Protein AF-A0A086APT9-F1 (afdb_monomer)

Secondary structure (DSSP,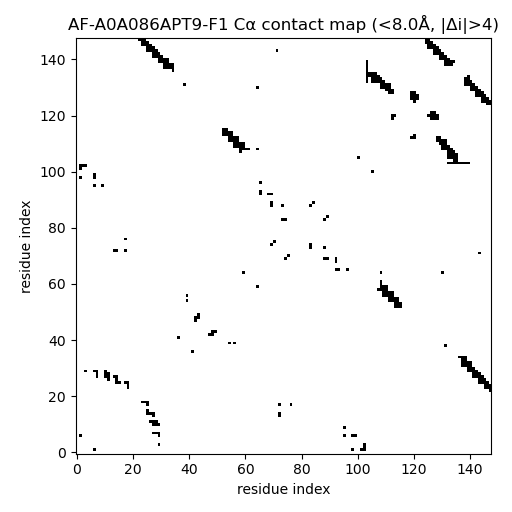 8-state):
---HHHHHHHHHHHHHHT-SS-SSEEEEEEEEE-TTS-HHHHHHHHTT--S--PEEEEEE-HHHHHHHHHIIIIIS-TT----TT-HHHHHHHHHHHHHHHHHHT-SEEEEEEESS-SS-EEETTEEEEEEEEE-SSSEEEEEEEEE-

Radius of gyration: 15.15 Å; Cα contacts (8 Å, |Δi|>4): 215; chains: 1; bounding box: 31×39×36 Å

Mean predicted aligned error: 6.82 Å

Sequence (148 aa):
MITLDFLKEILSSQALRNNPSANYFYEFDIVAFDHSIDAPDFMRNHFALKDNKELTVQPITESEFTKTIHKWFFGRERSKNINPDSAENLETVESFYLSLKSFTKEKQIFHFQNVNMGRHEYQLGIDYDYLYIEGKENNFLIYFNAQG

Solvent-accessible surface area (backbone atoms only — not comparable to full-atom values): 8434 Å² total; per-residue (Å²): 132,80,48,72,66,59,54,34,52,54,34,39,51,38,19,50,69,67,38,83,84,58,80,41,52,48,50,35,47,68,47,80,45,59,73,89,53,54,66,71,59,49,49,38,69,75,68,64,61,73,82,89,69,57,70,43,78,41,81,51,51,72,70,55,51,48,51,52,52,43,36,70,63,47,60,73,60,86,86,56,100,61,71,58,87,35,69,69,52,51,52,50,44,50,53,50,50,54,49,47,41,66,60,40,50,58,76,49,41,30,39,54,41,61,67,83,51,104,58,79,49,70,56,98,65,25,42,49,49,41,40,37,33,42,30,71,84,39,28,36,40,38,40,39,39,40,36,94

Nearest PDB structures (foldseek):
  3iic-assembly1_B  TM=2.198E-01  e=1.722E-01  Shewanella loihica PV-4
  2hp5-assembly1_B  TM=3.172E-01  e=5.863E-01  Pseudomonas aeruginosa
  6i5d-assembly1_B  TM=3.030E-01  e=3.592E-01  Klebsiella pneumoniae
  2q03-assembly1_B  TM=4.469E-01  e=7.227E+00  Shewanella denitrificans OS217
  7kzn-assembly1_O  TM=2.969E-01  e=7.684E+00  Chlamydomonas reinhardtii

Foldseek 3Di:
DQDQVNLQVLQVVLQVVVVVPDPKHKDKHKDWAAPVDDPVNCCCVVVVPPPDFDKDKAWDDPVVVLVVVLCQSQVPDPPDPDDSPDPVSSVSSVVSVVSVCVVQVFDTKIWIDGPPDPDADDDPQKGKTWMWTNGDGTIMIIMMMMHD

p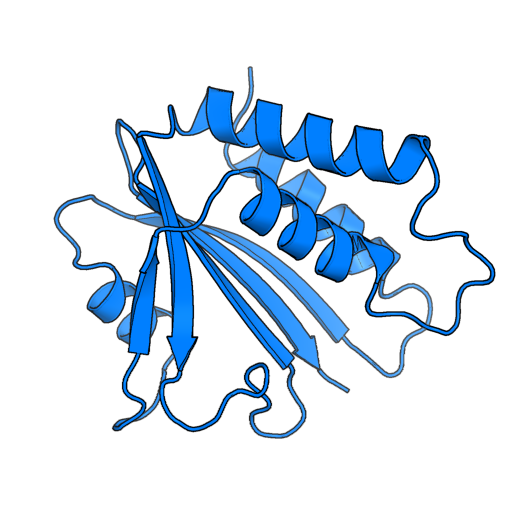LDDT: mean 82.37, std 15.1, range [40.97, 97.06]

Structure (mmCIF, N/CA/C/O backbone):
data_AF-A0A086APT9-F1
#
_entry.id   AF-A0A086APT9-F1
#
loop_
_atom_site.group_PDB
_atom_site.id
_atom_site.type_symbol
_atom_site.label_atom_id
_atom_site.label_alt_id
_atom_site.label_comp_id
_atom_site.label_asym_id
_atom_site.label_entity_id
_atom_site.label_seq_id
_atom_site.pdbx_PDB_ins_code
_atom_site.Cartn_x
_atom_site.Cartn_y
_atom_site.Cartn_z
_atom_site.occupancy
_atom_site.B_iso_or_equiv
_atom_site.auth_seq_id
_atom_site.auth_comp_id
_atom_site.auth_asym_id
_atom_site.auth_atom_id
_atom_site.pdbx_PDB_model_num
ATOM 1 N N . MET A 1 1 ? -14.095 14.895 -3.046 1.00 73.00 1 MET A N 1
ATOM 2 C CA . MET A 1 1 ? -14.212 13.997 -1.876 1.00 73.00 1 MET A CA 1
ATOM 3 C C . MET A 1 1 ? -13.387 12.767 -2.192 1.00 73.00 1 MET A C 1
ATOM 5 O O . MET A 1 1 ? -13.503 12.287 -3.309 1.00 73.00 1 MET A O 1
ATOM 9 N N . ILE A 1 2 ? -12.518 12.327 -1.285 1.00 88.19 2 ILE A N 1
ATOM 10 C CA . ILE A 1 2 ? -11.666 11.151 -1.511 1.00 88.19 2 ILE A CA 1
ATOM 11 C C . ILE A 1 2 ? -12.511 9.906 -1.246 1.00 88.19 2 ILE A C 1
ATOM 13 O O . ILE A 1 2 ? -13.195 9.849 -0.225 1.00 88.19 2 ILE A O 1
ATOM 17 N N . THR A 1 3 ? -12.498 8.955 -2.174 1.00 94.19 3 THR A N 1
ATOM 18 C CA . THR A 1 3 ? -13.227 7.682 -2.085 1.00 94.19 3 THR A CA 1
ATOM 19 C C . THR A 1 3 ? -12.247 6.514 -2.153 1.00 94.19 3 THR A C 1
ATOM 21 O O . THR A 1 3 ? -11.093 6.692 -2.545 1.00 94.19 3 THR A O 1
ATOM 24 N N . LEU A 1 4 ? -12.704 5.310 -1.797 1.00 94.50 4 LEU A N 1
ATOM 25 C CA . LEU A 1 4 ? -11.897 4.102 -1.974 1.00 94.50 4 LEU A CA 1
ATOM 26 C C . LEU A 1 4 ? -11.533 3.899 -3.452 1.00 94.50 4 LEU A C 1
ATOM 28 O O . LEU A 1 4 ? -10.371 3.652 -3.754 1.00 94.50 4 LEU A O 1
ATOM 32 N N . ASP A 1 5 ? -12.491 4.089 -4.364 1.00 95.81 5 ASP A N 1
ATOM 33 C CA . ASP A 1 5 ? -12.269 3.951 -5.810 1.00 95.81 5 ASP A CA 1
ATOM 34 C C . ASP A 1 5 ? -11.200 4.915 -6.330 1.00 95.81 5 ASP A C 1
ATOM 36 O O . ASP A 1 5 ? -10.336 4.510 -7.098 1.00 95.81 5 ASP A O 1
ATOM 40 N N . PHE A 1 6 ? -11.167 6.155 -5.834 1.00 95.38 6 PHE A N 1
ATOM 41 C CA . PHE A 1 6 ? -10.108 7.106 -6.174 1.00 95.38 6 PHE A CA 1
ATOM 42 C C . PHE A 1 6 ? -8.714 6.603 -5.755 1.00 95.38 6 PHE A C 1
ATOM 44 O O . PHE A 1 6 ? -7.744 6.742 -6.497 1.00 95.38 6 PHE A O 1
ATOM 51 N N . LEU A 1 7 ? -8.593 5.984 -4.575 1.00 97.06 7 LEU A N 1
ATOM 52 C CA . LEU A 1 7 ? -7.325 5.391 -4.134 1.00 97.06 7 LEU A CA 1
ATOM 53 C C . LEU A 1 7 ? -6.942 4.178 -4.997 1.00 97.06 7 LEU A C 1
ATOM 55 O O . LEU A 1 7 ? -5.771 4.031 -5.352 1.00 97.06 7 LEU A O 1
ATOM 59 N N . LYS A 1 8 ? -7.921 3.346 -5.378 1.00 96.88 8 LYS A N 1
ATOM 60 C CA . LYS A 1 8 ? -7.723 2.219 -6.304 1.00 96.88 8 LYS A CA 1
ATOM 61 C C . LYS A 1 8 ? -7.281 2.689 -7.691 1.00 96.88 8 LYS A C 1
ATOM 63 O O . LYS A 1 8 ? -6.407 2.074 -8.298 1.00 96.88 8 LYS A O 1
ATOM 68 N N . GLU A 1 9 ? -7.827 3.794 -8.192 1.00 95.69 9 GLU A N 1
ATOM 69 C CA . GLU A 1 9 ? -7.420 4.404 -9.464 1.00 95.69 9 GLU A CA 1
ATOM 70 C C . GLU A 1 9 ? -5.954 4.855 -9.437 1.00 95.69 9 GLU A C 1
ATOM 72 O O . GLU A 1 9 ? -5.224 4.615 -10.400 1.00 95.69 9 GLU A O 1
ATOM 77 N N . ILE A 1 10 ? -5.483 5.440 -8.329 1.00 95.19 10 ILE A N 1
ATOM 78 C CA . ILE A 1 10 ? -4.064 5.795 -8.175 1.00 95.19 10 ILE A CA 1
ATOM 79 C C . ILE A 1 10 ? -3.192 4.534 -8.214 1.00 95.19 10 ILE A C 1
ATOM 81 O O . ILE A 1 10 ? -2.237 4.479 -8.989 1.00 95.19 10 ILE A O 1
ATOM 85 N N . LEU A 1 11 ? -3.523 3.518 -7.410 1.00 95.94 11 LEU A N 1
ATOM 86 C CA . LEU A 1 11 ? -2.759 2.267 -7.335 1.00 95.94 11 LEU A CA 1
ATOM 87 C C . LEU A 1 11 ? -2.705 1.550 -8.691 1.00 95.94 11 LEU A C 1
ATOM 89 O O . LEU A 1 11 ? -1.620 1.234 -9.182 1.00 95.94 11 LEU A O 1
ATOM 93 N N . SER A 1 12 ? -3.858 1.370 -9.336 1.00 93.38 12 SER A N 1
ATOM 94 C CA . SER A 1 12 ? -3.959 0.735 -10.655 1.00 93.38 12 SER A CA 1
ATOM 95 C C . SER A 1 12 ? -3.225 1.522 -11.741 1.00 93.38 12 SER A C 1
ATOM 97 O O . SER A 1 12 ? -2.538 0.920 -12.564 1.00 93.38 12 SER A O 1
ATOM 99 N N . SER A 1 13 ? -3.270 2.858 -11.717 1.00 92.06 13 SER A N 1
ATOM 100 C CA . SER A 1 13 ? -2.507 3.692 -12.654 1.00 92.06 13 SER A CA 1
ATOM 101 C C . SER A 1 13 ? -0.998 3.487 -12.508 1.00 92.06 13 SER A C 1
ATOM 103 O O . SER A 1 13 ? -0.291 3.412 -13.514 1.00 92.06 13 SER A O 1
ATOM 105 N N . GLN A 1 14 ? -0.485 3.354 -11.278 1.00 91.38 14 GLN A N 1
ATOM 106 C CA . GLN A 1 14 ? 0.937 3.067 -11.054 1.00 91.38 14 GLN A CA 1
ATOM 107 C C . GLN A 1 14 ? 1.305 1.630 -11.445 1.00 91.38 14 GLN A C 1
ATOM 109 O O . GLN A 1 14 ? 2.353 1.420 -12.055 1.00 91.38 14 GLN A O 1
ATOM 114 N N . ALA A 1 15 ? 0.433 0.652 -11.179 1.00 90.12 15 ALA A N 1
ATOM 115 C CA . ALA A 1 15 ? 0.620 -0.724 -11.640 1.00 90.12 15 ALA A CA 1
ATOM 116 C C . ALA A 1 15 ? 0.701 -0.786 -13.177 1.00 90.12 15 ALA A C 1
ATOM 118 O O . ALA A 1 15 ? 1.653 -1.332 -13.732 1.00 90.12 15 ALA A O 1
ATOM 119 N N . LEU A 1 16 ? -0.234 -0.135 -13.879 1.00 87.75 16 LEU A N 1
ATOM 120 C CA . LEU A 1 16 ? -0.240 -0.023 -15.342 1.00 87.75 16 LEU A CA 1
ATOM 121 C C . LEU A 1 16 ? 0.995 0.702 -15.875 1.00 87.75 16 LEU A C 1
ATOM 123 O O . LEU A 1 16 ? 1.600 0.252 -16.848 1.00 87.75 16 LEU A O 1
ATOM 127 N N . ARG A 1 17 ? 1.413 1.793 -15.222 1.00 85.38 17 ARG A N 1
ATOM 128 C CA . ARG A 1 17 ? 2.649 2.504 -15.568 1.00 85.38 17 ARG A CA 1
ATOM 129 C C . ARG A 1 17 ? 3.866 1.588 -15.483 1.00 85.38 17 ARG A C 1
ATOM 131 O O . ARG A 1 17 ? 4.807 1.807 -16.243 1.00 85.38 17 ARG A O 1
ATOM 138 N N . ASN A 1 18 ? 3.861 0.594 -14.597 1.00 80.44 18 ASN A N 1
ATOM 139 C CA . ASN A 1 18 ? 4.911 -0.418 -14.451 1.00 80.44 18 ASN A CA 1
ATOM 140 C C . ASN A 1 18 ? 4.753 -1.622 -15.403 1.00 80.44 18 ASN A C 1
ATOM 142 O O . ASN A 1 18 ? 5.676 -2.421 -15.518 1.00 80.44 18 ASN A O 1
ATOM 146 N N . ASN A 1 19 ? 3.650 -1.695 -16.161 1.00 75.12 19 ASN A N 1
ATOM 147 C CA . ASN A 1 19 ? 3.340 -2.729 -17.156 1.00 75.12 19 ASN A CA 1
ATOM 148 C C . ASN A 1 19 ? 3.352 -2.252 -18.640 1.00 75.12 19 ASN A C 1
ATOM 150 O O . ASN A 1 19 ? 2.552 -2.760 -19.426 1.00 75.12 19 ASN A O 1
ATOM 154 N N . PRO A 1 20 ? 4.185 -1.297 -19.113 1.00 61.19 20 PRO A N 1
ATOM 155 C CA . PRO A 1 20 ? 3.972 -0.713 -20.442 1.00 61.19 20 PRO A CA 1
ATOM 156 C C . PRO A 1 20 ? 4.302 -1.673 -21.604 1.00 61.19 20 PRO A C 1
ATOM 158 O O . PRO A 1 20 ? 3.788 -1.476 -22.703 1.00 61.19 20 PRO A O 1
ATOM 161 N N . SER A 1 21 ? 5.119 -2.713 -21.367 1.00 60.88 21 SER A N 1
ATOM 162 C CA . SER A 1 21 ? 5.599 -3.651 -22.404 1.00 60.88 21 SER A CA 1
ATOM 163 C C . SER A 1 21 ? 6.050 -5.022 -21.849 1.00 60.88 21 SER A C 1
ATOM 165 O O . SER A 1 21 ? 6.972 -5.632 -22.391 1.00 60.88 21 SER A O 1
ATOM 167 N N . ALA A 1 22 ? 5.528 -5.455 -20.697 1.00 60.03 22 ALA A N 1
ATOM 168 C CA . ALA A 1 22 ? 6.332 -6.220 -19.742 1.00 60.03 22 ALA A CA 1
ATOM 169 C C . ALA A 1 22 ? 6.211 -7.762 -19.797 1.00 60.03 22 ALA A C 1
ATOM 171 O O . ALA A 1 22 ? 5.134 -8.331 -19.943 1.00 60.03 22 ALA A O 1
ATOM 172 N N . ASN A 1 23 ? 7.368 -8.404 -19.567 1.00 66.88 23 ASN A N 1
ATOM 173 C CA . ASN A 1 23 ? 7.545 -9.795 -19.115 1.00 66.88 23 ASN A CA 1
ATOM 174 C C . ASN A 1 23 ? 7.162 -9.987 -17.634 1.00 66.88 23 ASN A C 1
ATOM 176 O O . ASN A 1 23 ? 7.277 -11.088 -17.121 1.00 66.88 23 ASN A O 1
ATOM 180 N N . TYR A 1 24 ? 6.777 -8.907 -16.947 1.00 73.19 24 TYR A N 1
ATOM 181 C CA . TYR A 1 24 ? 6.323 -8.905 -15.563 1.00 73.19 24 TYR A CA 1
ATOM 182 C C . TYR A 1 24 ? 4.930 -8.270 -15.483 1.00 73.19 24 TYR A C 1
ATOM 184 O O . TYR A 1 24 ? 4.650 -7.321 -16.210 1.00 73.19 24 TYR A O 1
ATOM 192 N N . PHE A 1 25 ? 4.075 -8.771 -14.599 1.00 83.38 25 PHE A N 1
ATOM 193 C CA . PHE A 1 25 ? 2.742 -8.259 -14.312 1.00 83.38 25 PHE A CA 1
ATOM 194 C C . PHE A 1 25 ? 2.695 -7.704 -12.887 1.00 83.38 25 PHE A C 1
ATOM 196 O O . PHE A 1 25 ? 2.901 -8.442 -11.923 1.00 83.38 25 PHE A O 1
ATOM 203 N N . TYR A 1 26 ? 2.435 -6.403 -12.769 1.00 87.44 26 TYR A N 1
ATOM 204 C CA . TYR A 1 26 ? 2.215 -5.712 -11.499 1.00 87.44 26 TYR A CA 1
ATOM 205 C C . TYR A 1 26 ? 0.719 -5.538 -11.214 1.00 87.44 26 TYR A C 1
ATOM 207 O O . TYR A 1 26 ? -0.020 -5.083 -12.091 1.00 87.44 26 TYR A O 1
ATOM 215 N N . GLU A 1 27 ? 0.301 -5.804 -9.976 1.00 89.94 27 GLU A N 1
ATOM 216 C CA . GLU A 1 27 ? -1.057 -5.560 -9.476 1.00 89.94 27 GLU A CA 1
ATOM 217 C C . GLU A 1 27 ? -0.995 -4.914 -8.090 1.00 89.94 27 GLU A C 1
ATOM 219 O O . GLU A 1 27 ? -0.419 -5.477 -7.154 1.00 89.94 27 GLU A O 1
ATOM 224 N N . PHE A 1 28 ? -1.589 -3.725 -7.970 1.00 93.12 28 PHE A N 1
ATOM 225 C CA . PHE A 1 28 ? -1.667 -2.954 -6.730 1.00 93.12 28 PHE A CA 1
ATOM 226 C C . PHE A 1 28 ? -3.135 -2.643 -6.438 1.00 93.12 28 PHE A C 1
ATOM 228 O O . PHE A 1 28 ? -3.827 -2.124 -7.316 1.00 93.12 28 PHE A O 1
ATOM 235 N N . ASP A 1 29 ? -3.605 -2.904 -5.220 1.00 94.06 29 ASP A N 1
ATOM 236 C CA . ASP A 1 29 ? -4.985 -2.598 -4.828 1.00 94.06 29 ASP A CA 1
ATOM 237 C C . ASP A 1 29 ? -5.106 -2.361 -3.314 1.00 94.06 29 ASP A C 1
ATOM 239 O O . ASP A 1 29 ? -4.193 -2.630 -2.529 1.00 94.06 29 ASP A O 1
ATOM 243 N N . ILE A 1 30 ? -6.250 -1.809 -2.916 1.00 95.00 30 ILE A N 1
ATOM 244 C CA . ILE A 1 30 ? -6.651 -1.564 -1.537 1.00 95.00 30 ILE A CA 1
ATOM 245 C C . ILE A 1 30 ? -8.046 -2.137 -1.282 1.00 95.00 30 ILE A C 1
ATOM 247 O O . ILE A 1 30 ? -9.000 -1.891 -2.026 1.00 95.00 30 ILE A O 1
ATOM 251 N N . VAL A 1 31 ? -8.191 -2.874 -0.187 1.00 93.88 31 VAL A N 1
ATOM 252 C CA . VAL A 1 31 ? -9.461 -3.472 0.234 1.00 93.88 31 VAL A CA 1
ATOM 253 C C . VAL A 1 31 ? -9.828 -2.993 1.631 1.00 93.88 31 VAL A C 1
ATOM 255 O O . VAL A 1 31 ? -8.969 -2.877 2.504 1.00 93.88 31 VAL A O 1
ATOM 258 N N . ALA A 1 32 ? -11.108 -2.690 1.831 1.00 94.75 32 ALA A N 1
ATOM 259 C CA . ALA A 1 32 ? -11.657 -2.357 3.138 1.00 94.75 32 ALA A CA 1
ATOM 260 C C . ALA A 1 32 ? -12.233 -3.615 3.797 1.00 94.75 32 ALA A C 1
ATOM 262 O O . ALA A 1 32 ? -12.826 -4.456 3.118 1.00 94.75 32 ALA A O 1
ATOM 263 N N . PHE A 1 33 ? -12.085 -3.725 5.113 1.00 93.38 33 PHE A N 1
ATOM 264 C CA . PHE A 1 33 ? -12.659 -4.803 5.908 1.00 93.38 33 PHE A CA 1
ATOM 265 C C . PHE A 1 33 ? -13.092 -4.312 7.291 1.00 93.38 33 PHE A C 1
ATOM 267 O O . PHE A 1 33 ? -12.621 -3.287 7.788 1.00 93.38 33 PHE A O 1
ATOM 274 N N . ASP A 1 34 ? -14.032 -5.038 7.889 1.00 92.19 34 ASP A N 1
ATOM 275 C CA . ASP A 1 34 ? -14.640 -4.678 9.169 1.00 92.19 34 ASP A CA 1
ATOM 276 C C . ASP A 1 34 ? -13.646 -4.846 10.334 1.00 92.19 34 ASP A C 1
ATOM 278 O O . ASP A 1 34 ? -12.816 -5.756 10.334 1.00 92.19 34 ASP A O 1
ATOM 282 N N . HIS A 1 35 ? -13.745 -3.981 11.349 1.00 90.50 35 HIS A N 1
ATOM 283 C CA . HIS A 1 35 ? -12.903 -4.022 12.556 1.00 90.50 35 HIS A CA 1
ATOM 284 C C . HIS A 1 35 ? -13.057 -5.299 13.382 1.00 90.50 35 HIS A C 1
ATOM 286 O O . HIS A 1 35 ? -12.154 -5.649 14.135 1.00 90.50 35 HIS A O 1
ATOM 292 N N . SER A 1 36 ? -14.192 -5.984 13.262 1.00 88.75 36 SER A N 1
ATOM 293 C CA . SER A 1 36 ? -14.442 -7.263 13.928 1.00 88.75 36 SER A CA 1
ATOM 294 C C . SER A 1 36 ? -13.607 -8.413 13.366 1.00 88.75 36 SER A C 1
ATOM 296 O O . SER A 1 36 ? -13.514 -9.456 14.014 1.00 88.75 36 SER A O 1
ATOM 298 N N . ILE A 1 37 ? -13.001 -8.242 12.187 1.00 87.12 37 ILE A N 1
ATOM 299 C CA . ILE A 1 37 ? -12.153 -9.252 11.562 1.00 87.12 37 ILE A CA 1
ATOM 300 C C . ILE A 1 37 ? -10.704 -9.006 11.984 1.00 87.12 37 ILE A C 1
ATOM 302 O O . ILE A 1 37 ? -10.139 -7.940 11.727 1.00 87.12 37 ILE A O 1
ATOM 306 N N . ASP A 1 38 ? -10.091 -10.017 12.598 1.00 84.31 38 ASP A N 1
ATOM 307 C CA . ASP A 1 38 ? -8.663 -10.004 12.902 1.00 84.31 38 ASP A CA 1
ATOM 308 C C . ASP A 1 38 ? -7.843 -9.898 11.604 1.00 84.31 38 ASP A C 1
ATOM 310 O O . ASP A 1 38 ? -8.103 -10.595 10.621 1.00 84.31 38 ASP A O 1
ATOM 314 N N . ALA A 1 39 ? -6.867 -8.989 11.570 1.00 81.69 39 ALA A N 1
ATOM 315 C CA . ALA A 1 39 ? -6.152 -8.666 10.338 1.00 81.69 39 ALA A CA 1
ATOM 316 C C . ALA A 1 39 ? -5.334 -9.862 9.788 1.00 81.69 39 ALA A C 1
ATOM 318 O O . ALA A 1 39 ? -5.428 -10.134 8.588 1.00 81.69 39 ALA A O 1
ATOM 319 N N . PRO A 1 40 ? -4.584 -10.629 10.608 1.00 80.44 40 PRO A N 1
ATOM 320 C CA . PRO A 1 40 ? -4.019 -11.916 10.196 1.00 80.44 40 PRO A CA 1
ATOM 321 C C . PRO A 1 40 ? -5.036 -12.911 9.617 1.00 80.44 40 PRO A C 1
ATOM 323 O O . PRO A 1 40 ? -4.742 -13.548 8.601 1.00 80.44 40 PRO A O 1
ATOM 326 N N . ASP A 1 41 ? -6.217 -13.047 10.220 1.00 82.12 41 ASP A N 1
ATOM 327 C CA . ASP A 1 41 ? -7.262 -13.947 9.713 1.00 82.12 41 ASP A C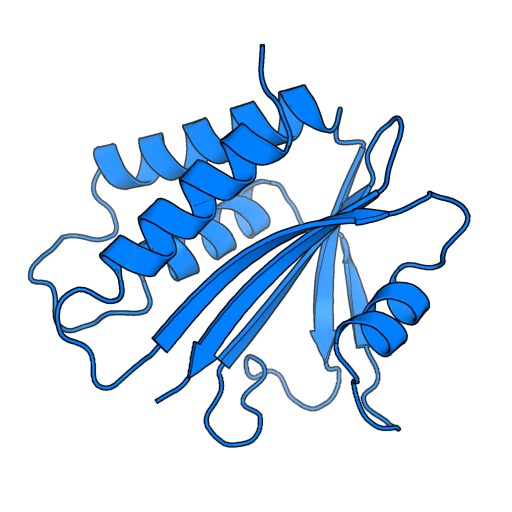A 1
ATOM 328 C C . ASP A 1 41 ? -7.831 -13.465 8.373 1.00 82.12 41 ASP A C 1
ATOM 330 O O . ASP A 1 41 ? -7.986 -14.260 7.439 1.00 82.12 41 ASP A O 1
ATOM 334 N N . PHE A 1 42 ? -8.077 -12.158 8.231 1.00 84.25 42 PHE A N 1
ATOM 335 C CA . PHE A 1 42 ? -8.469 -11.551 6.959 1.00 84.25 42 PHE A CA 1
ATOM 336 C C . PHE A 1 42 ? -7.443 -11.860 5.864 1.00 84.25 42 PHE A C 1
ATOM 338 O O . PHE A 1 42 ? -7.807 -12.332 4.788 1.00 84.25 42 PHE A O 1
ATOM 345 N N . MET A 1 43 ? -6.157 -11.666 6.160 1.00 77.38 43 MET A N 1
ATOM 346 C CA . MET A 1 43 ? -5.048 -11.933 5.244 1.00 77.38 43 MET A CA 1
ATOM 347 C C . MET A 1 43 ? -5.001 -13.387 4.772 1.00 77.38 43 MET A C 1
ATOM 349 O O . MET A 1 43 ? -4.881 -13.653 3.573 1.00 77.38 43 MET A O 1
ATOM 353 N N . ARG A 1 44 ? -5.123 -14.341 5.702 1.00 76.19 44 ARG A N 1
ATOM 354 C CA . ARG A 1 44 ? -5.122 -15.779 5.387 1.00 76.19 44 ARG A CA 1
ATOM 355 C C . ARG A 1 44 ? -6.287 -16.155 4.477 1.00 76.19 44 ARG A C 1
ATOM 357 O O . ARG A 1 44 ? -6.086 -16.887 3.508 1.00 76.19 44 ARG A O 1
ATOM 364 N N . ASN A 1 45 ? -7.473 -15.625 4.771 1.00 77.81 45 ASN A N 1
ATOM 365 C CA . ASN A 1 45 ? -8.694 -15.910 4.022 1.00 77.81 45 ASN A CA 1
ATOM 366 C C . ASN A 1 45 ? -8.695 -15.255 2.636 1.00 77.81 45 ASN A C 1
ATOM 368 O O . ASN A 1 45 ? -9.102 -15.888 1.665 1.00 77.81 45 ASN A O 1
ATOM 372 N N . HIS A 1 46 ? -8.237 -14.006 2.535 1.00 75.81 46 HIS A N 1
ATOM 373 C CA . HIS A 1 46 ? -8.309 -13.230 1.298 1.00 75.81 46 HIS A CA 1
ATOM 374 C C . HIS A 1 46 ? -7.211 -13.610 0.295 1.00 75.81 46 HIS A C 1
ATOM 376 O O . HIS A 1 46 ? -7.475 -13.661 -0.902 1.00 75.81 46 HIS A O 1
ATOM 382 N N . PHE A 1 47 ? -6.000 -13.936 0.764 1.00 69.62 47 PHE A N 1
ATOM 383 C CA . PHE A 1 47 ? -4.848 -14.214 -0.110 1.00 69.62 47 PHE A CA 1
ATOM 384 C C . PHE A 1 47 ? -4.432 -15.689 -0.140 1.00 69.62 47 PHE A C 1
ATOM 386 O O . PHE A 1 47 ? -3.357 -16.015 -0.640 1.00 69.62 47 PHE A O 1
ATOM 393 N N . ALA A 1 48 ? -5.280 -16.588 0.380 1.00 60.66 48 ALA A N 1
ATOM 394 C CA . ALA A 1 48 ? -5.076 -18.039 0.384 1.00 60.66 48 ALA A CA 1
ATOM 395 C C . ALA A 1 48 ? -3.648 -18.448 0.793 1.00 60.66 48 ALA A C 1
ATOM 397 O O . ALA A 1 48 ? -3.027 -19.313 0.164 1.00 60.66 48 ALA A O 1
ATOM 398 N N . LEU A 1 49 ? -3.116 -17.811 1.843 1.00 64.75 49 LEU A N 1
ATOM 399 C CA . LEU A 1 49 ? -1.803 -18.120 2.405 1.00 64.75 49 LEU A CA 1
ATOM 400 C C . LEU A 1 49 ? -1.864 -19.529 3.015 1.00 64.75 49 LEU A C 1
ATOM 402 O O . LEU A 1 49 ? -2.181 -19.689 4.191 1.00 64.75 49 LEU A O 1
ATOM 406 N N . LYS A 1 50 ? -1.631 -20.557 2.183 1.00 50.34 50 LYS A N 1
ATOM 407 C CA . LYS A 1 50 ? -1.677 -21.971 2.575 1.00 50.34 50 LYS A CA 1
ATOM 408 C C . LYS A 1 50 ? -0.764 -22.200 3.777 1.00 50.34 50 LYS A C 1
ATOM 410 O O . LYS A 1 50 ? 0.439 -21.972 3.682 1.00 50.34 50 LYS A O 1
ATOM 415 N N . ASP A 1 51 ? -1.394 -22.617 4.870 1.00 49.91 51 ASP A N 1
ATOM 416 C CA . ASP A 1 51 ? -0.886 -23.236 6.092 1.00 49.91 51 ASP A CA 1
ATOM 417 C C . ASP A 1 51 ? 0.634 -23.140 6.357 1.00 49.91 51 ASP A C 1
ATOM 419 O O . ASP A 1 51 ? 1.457 -23.727 5.657 1.00 49.91 51 ASP A O 1
ATOM 423 N N . ASN A 1 52 ? 0.974 -22.485 7.476 1.00 48.44 52 ASN A N 1
ATOM 424 C CA . ASN A 1 52 ? 2.300 -22.395 8.120 1.00 48.44 52 ASN A CA 1
ATOM 425 C C . ASN A 1 52 ? 3.309 -21.380 7.576 1.00 48.44 52 ASN A C 1
ATOM 427 O O . ASN A 1 52 ? 4.511 -21.639 7.490 1.00 48.44 52 ASN A O 1
ATOM 431 N N . LYS A 1 53 ? 2.848 -20.157 7.341 1.00 58.88 53 LYS A N 1
ATOM 432 C CA . LYS A 1 53 ? 3.721 -18.985 7.347 1.00 58.88 53 LYS A CA 1
ATOM 433 C C . LYS A 1 53 ? 3.344 -18.142 8.554 1.00 58.88 53 LYS A C 1
ATOM 435 O O . LYS A 1 53 ? 2.236 -17.617 8.617 1.00 58.88 53 LYS A O 1
ATOM 440 N N . GLU A 1 54 ? 4.217 -18.098 9.555 1.00 62.03 54 GLU A N 1
ATOM 441 C CA . GLU A 1 54 ? 4.092 -17.116 10.627 1.00 62.03 54 GLU A CA 1
ATOM 442 C C . GLU A 1 54 ? 4.033 -15.737 9.954 1.00 62.03 54 GLU A C 1
ATOM 444 O O . GLU A 1 54 ? 4.940 -15.360 9.213 1.00 62.03 54 GLU A O 1
ATOM 449 N N . LEU A 1 55 ? 2.920 -15.030 10.129 1.00 69.44 55 LEU A N 1
ATOM 450 C CA . LEU A 1 55 ? 2.764 -13.643 9.713 1.00 69.44 55 LEU A CA 1
ATOM 451 C C . LEU A 1 55 ? 3.032 -12.801 10.950 1.00 69.44 55 LEU A C 1
ATOM 453 O O . LEU A 1 55 ? 2.323 -12.938 11.946 1.00 69.44 55 LEU A O 1
ATOM 457 N N . THR A 1 56 ? 4.047 -11.947 10.901 1.00 74.38 56 THR A N 1
ATOM 458 C CA . THR A 1 56 ? 4.208 -10.897 11.902 1.00 74.38 56 THR A CA 1
ATOM 459 C C . THR A 1 56 ? 3.595 -9.619 11.380 1.00 74.38 56 THR A C 1
ATOM 461 O O . THR A 1 56 ? 3.841 -9.202 10.250 1.00 74.38 56 THR A O 1
ATOM 464 N N . VAL A 1 57 ? 2.807 -8.992 12.241 1.00 81.25 57 VAL A N 1
ATOM 465 C CA . VAL A 1 57 ? 2.261 -7.658 12.034 1.00 81.25 57 VAL A CA 1
ATOM 466 C C . VAL A 1 57 ? 3.092 -6.716 12.884 1.00 81.25 5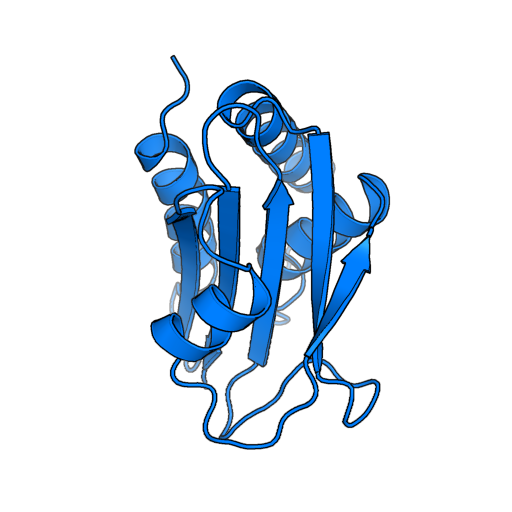7 VAL A C 1
ATOM 468 O O . VAL A 1 57 ? 3.071 -6.819 14.110 1.00 81.25 57 VAL A O 1
ATOM 471 N N . GLN A 1 58 ? 3.871 -5.843 12.252 1.00 88.88 58 GLN A N 1
ATOM 472 C CA . GLN A 1 58 ? 4.705 -4.878 12.968 1.00 88.88 58 GLN A CA 1
ATOM 473 C C . GLN A 1 58 ? 4.208 -3.466 12.695 1.00 88.88 58 GLN A C 1
ATOM 475 O O . GLN A 1 58 ? 3.968 -3.139 11.533 1.00 88.88 58 GLN A O 1
ATOM 480 N N . PRO A 1 59 ? 4.041 -2.620 13.724 1.00 92.62 59 PRO A N 1
ATOM 481 C CA . PRO A 1 59 ? 3.742 -1.217 13.495 1.00 92.62 59 PRO A CA 1
ATOM 482 C C . PRO A 1 59 ? 4.912 -0.572 12.751 1.00 92.62 59 PRO A C 1
ATOM 484 O O . PRO A 1 59 ? 6.072 -0.831 13.073 1.00 92.62 59 PRO A O 1
ATOM 487 N N . ILE A 1 60 ? 4.602 0.278 11.778 1.00 94.69 60 ILE A N 1
ATOM 488 C CA . ILE A 1 60 ? 5.599 1.038 11.023 1.00 94.69 60 ILE A CA 1
ATOM 489 C C . ILE A 1 60 ? 5.323 2.532 11.112 1.00 94.69 60 ILE A C 1
ATOM 491 O O . ILE A 1 60 ? 4.204 2.976 11.372 1.00 94.69 60 ILE A O 1
ATOM 495 N N . THR A 1 61 ? 6.366 3.316 10.888 1.00 95.06 61 THR A N 1
ATOM 496 C CA . THR A 1 61 ? 6.283 4.769 10.791 1.00 95.06 61 THR A CA 1
ATOM 497 C C . THR A 1 61 ? 5.765 5.215 9.424 1.00 95.06 61 THR A C 1
ATOM 499 O O . THR A 1 61 ? 5.880 4.513 8.419 1.00 95.06 61 THR A O 1
ATOM 502 N N . GLU A 1 62 ? 5.280 6.453 9.357 1.00 94.06 62 GLU A N 1
ATOM 503 C CA . GLU A 1 62 ? 4.948 7.136 8.100 1.00 94.06 62 GLU A CA 1
ATOM 504 C C . GLU A 1 62 ? 6.126 7.150 7.105 1.00 94.06 62 GLU A C 1
ATOM 506 O O . GLU A 1 62 ? 5.942 6.959 5.901 1.00 94.06 62 GLU A O 1
ATOM 511 N N . SER A 1 63 ? 7.360 7.318 7.597 1.00 94.56 63 SER A N 1
ATOM 512 C CA . SER A 1 63 ? 8.558 7.281 6.748 1.00 94.56 63 SER A CA 1
ATOM 513 C C . SER A 1 63 ? 8.789 5.898 6.138 1.00 94.56 63 SER A C 1
ATOM 515 O O . SER A 1 63 ? 9.190 5.791 4.982 1.00 94.56 63 SER A O 1
ATOM 517 N N . GLU A 1 64 ? 8.548 4.829 6.893 1.00 94.75 64 GLU A N 1
ATOM 518 C CA . GLU A 1 64 ? 8.660 3.460 6.382 1.00 94.75 64 GLU A CA 1
ATOM 519 C C . GLU A 1 64 ? 7.548 3.153 5.380 1.00 94.75 64 GLU A C 1
ATOM 521 O O . GLU A 1 64 ? 7.833 2.622 4.309 1.00 94.75 64 GLU A O 1
ATOM 526 N N . PHE A 1 65 ? 6.313 3.571 5.669 1.00 94.88 65 PHE A N 1
ATOM 527 C CA . PHE A 1 65 ? 5.187 3.434 4.746 1.00 94.88 65 PHE A CA 1
ATOM 528 C C . PHE A 1 65 ? 5.476 4.111 3.401 1.00 94.88 65 PHE A C 1
ATOM 530 O O . PHE A 1 65 ? 5.419 3.473 2.350 1.00 94.88 65 PHE A O 1
ATOM 537 N N . THR A 1 66 ? 5.849 5.392 3.425 1.00 94.94 66 THR A N 1
ATOM 538 C CA . THR A 1 66 ? 6.145 6.166 2.208 1.00 94.94 66 THR A CA 1
ATOM 539 C C . THR A 1 66 ? 7.325 5.584 1.431 1.00 94.94 66 THR A C 1
ATOM 541 O O . THR A 1 66 ? 7.257 5.493 0.206 1.00 94.94 66 THR A O 1
ATOM 544 N N . LYS A 1 67 ? 8.369 5.088 2.111 1.00 93.00 67 LYS A N 1
ATOM 545 C CA . LYS A 1 67 ? 9.470 4.350 1.463 1.00 93.00 67 LYS A CA 1
ATOM 546 C C . LYS A 1 67 ? 8.986 3.088 0.751 1.00 93.00 67 LYS A C 1
ATOM 548 O O . LYS A 1 67 ? 9.431 2.822 -0.367 1.00 93.00 67 LYS A O 1
ATOM 553 N N . THR A 1 68 ? 8.079 2.325 1.360 1.00 92.25 68 THR A N 1
ATOM 554 C CA . THR A 1 68 ? 7.500 1.126 0.741 1.00 92.25 68 THR A CA 1
ATOM 555 C C . THR A 1 68 ? 6.672 1.479 -0.494 1.00 92.25 68 THR A C 1
ATOM 557 O O . THR A 1 68 ? 6.895 0.892 -1.554 1.00 92.25 68 THR A O 1
ATOM 560 N N . ILE A 1 69 ? 5.796 2.488 -0.412 1.00 94.75 69 ILE A N 1
ATOM 561 C CA . ILE A 1 69 ? 5.021 2.976 -1.567 1.00 94.75 69 ILE A CA 1
ATOM 562 C C . ILE A 1 69 ? 5.949 3.439 -2.693 1.00 94.75 69 ILE A C 1
ATOM 564 O O . ILE A 1 69 ? 5.789 3.019 -3.836 1.00 94.75 69 ILE A O 1
ATOM 568 N N . HIS A 1 70 ? 6.961 4.249 -2.373 1.00 93.25 70 HIS A N 1
ATOM 569 C CA . HIS A 1 70 ? 7.937 4.737 -3.347 1.00 93.25 70 HIS A CA 1
ATOM 570 C C . HIS A 1 70 ? 8.650 3.587 -4.069 1.00 93.25 70 HIS A C 1
ATOM 572 O O . HIS A 1 70 ? 8.787 3.588 -5.294 1.00 93.25 70 HIS A O 1
ATOM 578 N N . LYS A 1 71 ? 9.066 2.562 -3.317 1.00 89.56 71 LYS A N 1
ATOM 579 C CA . LYS A 1 71 ? 9.706 1.369 -3.876 1.00 89.56 71 LYS A CA 1
ATOM 580 C C . LYS A 1 71 ? 8.787 0.624 -4.845 1.00 89.56 71 LYS A C 1
ATOM 582 O O . LYS A 1 71 ? 9.264 0.189 -5.892 1.00 89.56 71 LYS A O 1
ATOM 587 N N . TRP A 1 72 ? 7.505 0.474 -4.522 1.00 90.50 72 TRP A N 1
ATOM 588 C CA . TRP A 1 72 ? 6.544 -0.205 -5.395 1.00 90.50 72 TRP A CA 1
ATOM 589 C C . TRP A 1 72 ? 6.154 0.618 -6.619 1.00 90.50 72 TRP A C 1
ATOM 591 O O . TRP A 1 72 ? 6.062 0.066 -7.713 1.00 90.50 72 TRP A O 1
ATOM 601 N N . PHE A 1 73 ? 5.993 1.931 -6.466 1.00 90.81 73 PHE A N 1
ATOM 602 C CA . PHE A 1 73 ? 5.651 2.814 -7.578 1.00 90.81 73 PHE A CA 1
ATOM 603 C C . PHE A 1 73 ? 6.818 2.972 -8.558 1.00 90.81 73 PHE A C 1
ATOM 605 O O . PHE A 1 73 ? 6.593 2.919 -9.765 1.00 90.81 73 PHE A O 1
ATOM 612 N N . PHE A 1 74 ? 8.055 3.119 -8.065 1.00 87.19 74 PHE A N 1
ATOM 613 C CA . PHE A 1 74 ? 9.186 3.559 -8.898 1.00 87.19 74 PHE A CA 1
ATOM 614 C C . PHE A 1 74 ? 10.454 2.702 -8.796 1.00 87.19 74 PHE A C 1
ATOM 616 O O . PHE A 1 74 ? 11.304 2.771 -9.679 1.00 87.19 74 PHE A O 1
ATOM 623 N N . GLY A 1 75 ? 10.618 1.904 -7.740 1.00 77.69 75 GLY A N 1
ATOM 624 C CA . GLY A 1 75 ? 11.884 1.224 -7.437 1.00 77.69 75 GLY A CA 1
ATOM 625 C C . GLY A 1 75 ? 12.076 -0.160 -8.067 1.00 77.69 75 GLY A C 1
ATOM 626 O O . GLY A 1 75 ? 13.205 -0.655 -8.090 1.00 77.69 75 GLY A O 1
ATOM 627 N N . ARG A 1 76 ? 11.012 -0.823 -8.545 1.00 70.06 76 ARG A N 1
ATOM 628 C CA . ARG A 1 76 ? 11.100 -2.218 -9.024 1.00 70.06 76 ARG A CA 1
ATOM 629 C C . ARG A 1 76 ? 11.443 -2.384 -10.511 1.00 70.06 76 ARG A C 1
ATOM 631 O O . ARG A 1 76 ? 11.974 -3.429 -10.876 1.00 70.06 76 ARG A O 1
ATOM 638 N N . GLU A 1 77 ? 11.266 -1.366 -11.354 1.00 63.38 77 GLU A N 1
ATOM 639 C CA . GLU A 1 77 ? 11.642 -1.441 -12.775 1.00 63.38 77 GLU A CA 1
ATOM 640 C C . GLU A 1 77 ? 13.008 -0.785 -13.050 1.00 63.38 77 GLU A C 1
ATOM 642 O O . GLU A 1 77 ? 13.145 0.434 -13.075 1.00 63.38 77 GLU A O 1
ATOM 647 N N . ARG A 1 78 ? 14.038 -1.605 -13.309 1.00 51.69 78 ARG A N 1
ATOM 648 C CA . ARG A 1 78 ? 15.399 -1.146 -13.675 1.00 51.69 78 ARG A CA 1
ATOM 649 C C . ARG A 1 78 ? 15.533 -0.672 -15.130 1.00 51.69 78 ARG A C 1
ATOM 651 O O . ARG A 1 78 ? 16.588 -0.184 -15.518 1.00 51.69 78 ARG A O 1
ATOM 658 N N . SER A 1 79 ? 14.502 -0.885 -15.946 1.00 52.00 79 SER A N 1
ATOM 659 C CA . SER A 1 79 ? 14.477 -0.651 -17.400 1.00 52.00 79 SER A CA 1
ATOM 660 C C . SER A 1 79 ? 14.243 0.812 -17.783 1.00 52.00 79 SER A C 1
ATOM 662 O O . SER A 1 79 ? 14.480 1.201 -18.926 1.00 52.00 79 SER A O 1
ATOM 664 N N . LYS A 1 80 ? 13.769 1.633 -16.845 1.00 58.78 80 LYS A N 1
ATOM 665 C CA . LYS A 1 80 ? 13.435 3.034 -17.081 1.00 58.78 80 LYS A CA 1
ATOM 666 C C . LYS A 1 80 ? 14.651 3.908 -16.773 1.00 58.78 80 LYS A C 1
ATOM 668 O O . LYS A 1 80 ? 15.125 3.927 -15.645 1.00 58.78 80 LYS A O 1
ATOM 673 N N . ASN A 1 81 ? 15.110 4.696 -17.751 1.00 56.09 81 ASN A N 1
ATOM 674 C CA . ASN A 1 81 ? 16.047 5.821 -17.561 1.00 56.09 81 ASN A CA 1
ATOM 675 C C . ASN A 1 81 ? 15.382 6.981 -16.782 1.00 56.09 81 ASN A C 1
ATOM 677 O O . ASN A 1 81 ? 15.453 8.143 -17.174 1.00 56.09 81 ASN A O 1
ATOM 681 N N . ILE A 1 82 ? 14.659 6.665 -15.712 1.00 66.75 82 ILE A N 1
ATOM 682 C CA . ILE A 1 82 ? 13.940 7.618 -14.876 1.00 66.75 82 ILE A CA 1
ATOM 683 C C . ILE A 1 82 ? 14.679 7.666 -13.549 1.00 66.75 82 ILE A C 1
ATOM 685 O O . ILE A 1 82 ? 14.993 6.625 -12.982 1.00 66.75 82 ILE A O 1
ATOM 689 N N . ASN A 1 83 ? 14.957 8.874 -13.061 1.00 74.50 83 ASN A N 1
ATOM 690 C CA . ASN A 1 83 ? 15.436 9.053 -11.700 1.00 74.50 83 ASN A CA 1
ATOM 691 C C . ASN A 1 83 ? 14.279 8.721 -10.737 1.00 74.50 83 ASN A C 1
ATOM 693 O O . ASN A 1 83 ? 13.313 9.493 -10.697 1.00 74.50 83 ASN A O 1
ATOM 697 N N . PRO A 1 84 ? 14.326 7.597 -9.994 1.00 77.31 84 PRO A N 1
ATOM 698 C CA . PRO A 1 84 ? 13.249 7.238 -9.080 1.00 77.31 84 PRO A CA 1
ATOM 699 C C . PRO A 1 84 ? 13.092 8.297 -7.987 1.00 77.31 84 PRO A C 1
ATOM 701 O O . PRO A 1 84 ? 11.965 8.617 -7.640 1.00 77.31 84 PRO A O 1
ATOM 704 N N . ASP A 1 85 ? 14.181 8.939 -7.565 1.00 82.75 85 ASP A N 1
ATOM 705 C CA . ASP A 1 85 ? 14.205 9.920 -6.476 1.00 82.75 85 ASP A CA 1
ATOM 706 C C . ASP A 1 85 ? 13.965 11.364 -6.965 1.00 82.75 85 ASP A C 1
ATOM 708 O O . ASP A 1 85 ? 14.464 12.333 -6.389 1.00 82.75 85 ASP A O 1
ATOM 712 N N . SER A 1 86 ? 13.243 11.535 -8.078 1.00 86.88 86 SER A N 1
ATOM 713 C CA . SER A 1 86 ? 12.832 12.865 -8.539 1.00 86.88 86 SER A CA 1
ATOM 714 C C . SER A 1 86 ? 11.833 13.505 -7.566 1.00 86.88 86 SER A C 1
ATOM 716 O O . SER A 1 86 ? 11.024 12.811 -6.949 1.00 86.88 86 SER A O 1
ATOM 718 N N . ALA A 1 87 ? 11.855 14.837 -7.454 1.00 89.75 87 ALA A N 1
ATOM 719 C CA . ALA A 1 87 ? 10.914 15.571 -6.603 1.00 89.75 87 ALA A CA 1
ATOM 720 C C . ALA A 1 87 ? 9.448 15.245 -6.947 1.00 89.75 87 ALA A C 1
ATOM 722 O O . ALA A 1 87 ? 8.650 15.009 -6.050 1.00 89.75 87 ALA A O 1
ATOM 723 N N . GLU A 1 88 ? 9.127 15.112 -8.238 1.00 89.81 88 GLU A N 1
ATOM 724 C CA . GLU A 1 88 ? 7.787 14.747 -8.721 1.00 89.81 88 GLU A CA 1
ATOM 725 C C . GLU A 1 88 ? 7.323 13.370 -8.207 1.00 89.81 88 GLU A C 1
ATOM 727 O O . GLU A 1 88 ? 6.161 13.185 -7.836 1.00 89.81 88 GLU A O 1
ATOM 732 N N . ASN A 1 89 ? 8.226 12.387 -8.152 1.00 90.50 89 ASN A N 1
ATOM 733 C CA . ASN A 1 89 ? 7.908 11.058 -7.628 1.00 90.50 89 ASN A CA 1
ATOM 734 C C . ASN A 1 89 ? 7.679 11.095 -6.112 1.00 90.50 89 ASN A C 1
ATOM 736 O O . ASN A 1 89 ? 6.748 10.457 -5.618 1.00 90.50 89 ASN A O 1
ATOM 740 N N . LEU A 1 90 ? 8.489 11.863 -5.378 1.00 92.06 90 LEU A N 1
ATOM 741 C CA . LEU A 1 90 ? 8.308 12.057 -3.938 1.00 92.06 90 LEU A CA 1
ATOM 742 C C . LEU A 1 90 ? 6.967 12.746 -3.638 1.00 92.06 90 LEU A C 1
ATOM 744 O O . LEU A 1 90 ? 6.202 12.244 -2.815 1.00 92.06 90 LEU A O 1
ATOM 748 N N . GLU A 1 91 ? 6.634 13.811 -4.371 1.00 94.56 91 GLU A N 1
ATOM 749 C CA . GLU A 1 91 ? 5.344 14.509 -4.275 1.00 94.56 91 GLU A CA 1
ATOM 750 C C . GLU A 1 91 ? 4.161 13.586 -4.599 1.00 94.56 91 GLU A C 1
ATOM 752 O O . GLU A 1 91 ? 3.110 13.665 -3.958 1.00 94.56 91 GLU A O 1
ATOM 757 N N . THR A 1 92 ? 4.325 12.669 -5.559 1.00 94.00 92 THR A N 1
ATOM 758 C CA . THR A 1 92 ? 3.301 11.668 -5.899 1.00 94.00 92 THR A CA 1
ATOM 759 C C . TH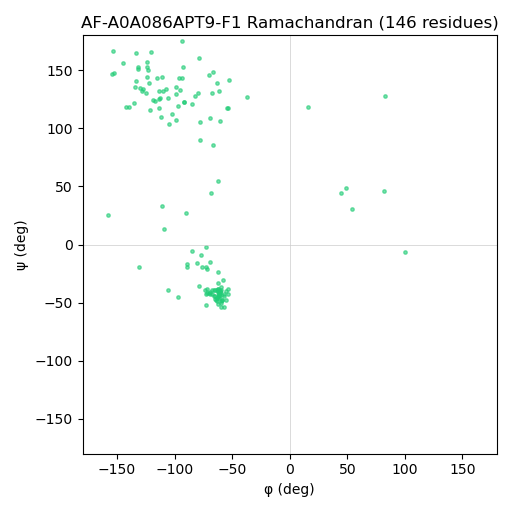R A 1 92 ? 3.021 10.735 -4.718 1.00 94.00 92 THR A C 1
ATOM 761 O O . THR A 1 92 ? 1.859 10.474 -4.394 1.00 94.00 92 THR A O 1
ATOM 764 N N . VAL A 1 93 ? 4.070 10.239 -4.052 1.00 95.69 93 VAL A N 1
ATOM 765 C CA . VAL A 1 93 ? 3.936 9.358 -2.879 1.00 95.69 93 VAL A CA 1
ATOM 766 C C . VAL A 1 93 ? 3.311 10.102 -1.704 1.00 95.69 93 VAL A C 1
ATOM 768 O O . VAL A 1 93 ? 2.402 9.575 -1.061 1.00 95.69 93 VAL A O 1
ATOM 771 N N . GLU A 1 94 ? 3.760 11.328 -1.445 1.00 96.31 94 GLU A N 1
ATOM 772 C CA . GLU A 1 94 ? 3.215 12.170 -0.380 1.00 96.31 94 GLU A CA 1
ATOM 773 C C . GLU A 1 94 ? 1.731 12.477 -0.620 1.00 96.31 94 GLU A C 1
ATOM 775 O O . GLU A 1 94 ? 0.902 12.283 0.269 1.00 96.31 94 GLU A O 1
ATOM 780 N N . SER A 1 95 ? 1.363 12.851 -1.848 1.00 96.44 95 SER A N 1
ATOM 781 C CA . SER A 1 95 ? -0.028 13.129 -2.228 1.00 96.44 95 SER A CA 1
ATOM 782 C C . SER A 1 95 ? -0.934 11.908 -2.057 1.00 96.44 95 SER A C 1
ATOM 784 O O . SER A 1 95 ? -2.066 12.032 -1.573 1.00 96.44 95 SER A O 1
ATOM 786 N N . PHE A 1 96 ? -0.444 10.717 -2.418 1.00 96.94 96 PHE A N 1
ATOM 787 C CA . PHE A 1 96 ? -1.160 9.464 -2.183 1.00 96.94 96 PHE A CA 1
ATOM 788 C C . PHE A 1 96 ? -1.354 9.206 -0.685 1.00 96.94 96 PHE A C 1
ATOM 790 O O . PHE A 1 96 ? -2.478 8.953 -0.250 1.00 96.94 96 PHE A O 1
ATOM 797 N N . TYR A 1 97 ? -0.291 9.327 0.113 1.00 96.56 97 TYR A N 1
ATOM 798 C CA . TYR A 1 97 ? -0.360 9.111 1.555 1.00 96.56 97 TYR A CA 1
ATOM 799 C C . TYR A 1 97 ? -1.308 10.098 2.252 1.00 96.56 97 TYR A C 1
ATOM 801 O O . TYR A 1 97 ? -2.157 9.680 3.037 1.00 96.56 97 TYR A O 1
ATOM 809 N N . LEU A 1 98 ? -1.252 11.391 1.919 1.00 96.00 98 LEU A N 1
ATOM 810 C CA . LEU A 1 98 ? -2.177 12.393 2.459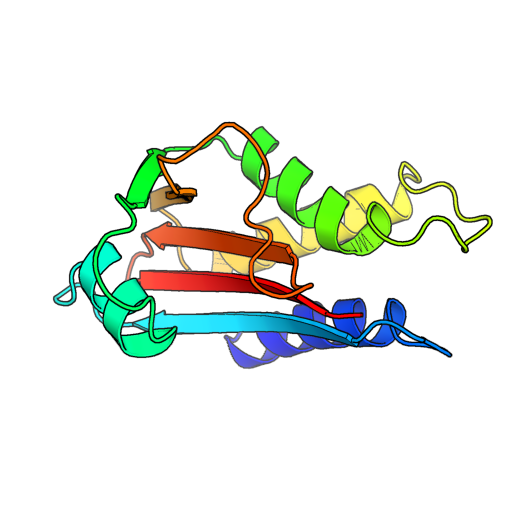 1.00 96.00 98 LEU A CA 1
ATOM 811 C C . LEU A 1 98 ? -3.632 12.076 2.097 1.00 96.00 98 LEU A C 1
ATOM 813 O O . LEU A 1 98 ? -4.532 12.218 2.932 1.00 96.00 98 LEU A O 1
ATOM 817 N N . SER A 1 99 ? -3.865 11.614 0.867 1.00 96.56 99 SER A N 1
ATOM 818 C CA . SER A 1 99 ? -5.197 11.222 0.408 1.00 96.56 99 SER A CA 1
ATOM 819 C C . SER A 1 99 ? -5.732 10.025 1.189 1.00 96.56 99 SER A C 1
ATOM 821 O O . SER A 1 99 ? -6.855 10.057 1.699 1.00 96.56 99 SER A O 1
ATOM 823 N N . LEU A 1 100 ? -4.895 9.001 1.341 1.00 96.56 100 LEU A N 1
ATOM 824 C CA . LEU A 1 100 ? -5.170 7.794 2.107 1.00 96.56 100 LEU A CA 1
ATOM 825 C C . LEU A 1 100 ? -5.464 8.123 3.573 1.00 96.56 100 LEU A C 1
ATOM 827 O O . LEU A 1 100 ? -6.534 7.781 4.067 1.00 96.56 100 LEU A O 1
ATOM 831 N N . LYS A 1 101 ? -4.576 8.861 4.243 1.00 95.06 101 LYS A N 1
ATOM 832 C CA . LYS A 1 101 ? -4.722 9.284 5.643 1.00 95.06 101 LYS A CA 1
ATOM 833 C C . LYS A 1 101 ? -6.001 10.080 5.875 1.00 95.06 101 LYS A C 1
ATOM 835 O O . LYS A 1 101 ? -6.718 9.869 6.855 1.00 95.06 101 LYS A O 1
ATOM 840 N N . SER A 1 102 ? -6.318 10.992 4.956 1.00 94.88 102 SER A N 1
ATOM 841 C CA . SER A 1 102 ? -7.542 11.787 5.024 1.00 94.88 102 SER A CA 1
ATOM 842 C C . SER A 1 102 ? -8.799 10.928 4.876 1.00 94.88 102 SER A C 1
ATOM 844 O O . SER A 1 102 ? -9.779 11.180 5.584 1.00 94.88 102 SER A O 1
ATOM 846 N N . PHE A 1 103 ? -8.770 9.920 4.001 1.00 95.88 103 PHE A N 1
ATOM 847 C CA . PHE A 1 103 ? -9.877 8.994 3.771 1.00 95.88 103 PHE A CA 1
ATOM 848 C C . PHE A 1 103 ? -10.072 8.006 4.928 1.00 95.88 103 PHE A C 1
ATOM 850 O O . PHE A 1 103 ? -11.168 7.917 5.474 1.00 95.88 103 PHE A O 1
ATOM 857 N N . THR A 1 104 ? -9.015 7.308 5.347 1.00 94.31 104 THR A N 1
ATOM 858 C CA . THR A 1 104 ? -9.088 6.248 6.368 1.00 94.31 104 THR A CA 1
ATOM 859 C C . THR A 1 104 ? -9.224 6.794 7.787 1.00 94.31 104 THR A C 1
ATOM 861 O O . THR A 1 104 ? -9.647 6.064 8.689 1.00 94.31 104 THR A O 1
ATOM 864 N N . LYS A 1 105 ? -8.866 8.073 7.997 1.00 94.19 105 LYS A N 1
ATOM 865 C CA . LYS A 1 105 ? -8.646 8.659 9.330 1.00 94.19 105 LYS A CA 1
ATOM 866 C C . LYS A 1 105 ? -7.727 7.755 10.157 1.00 94.19 105 LYS A C 1
ATOM 868 O O . LYS A 1 105 ? -8.061 7.391 11.283 1.00 94.19 105 LYS A O 1
ATOM 873 N N . GLU A 1 106 ? -6.625 7.368 9.517 1.00 91.88 106 GLU A N 1
ATOM 874 C CA . GLU A 1 106 ? -5.566 6.490 10.013 1.00 91.88 106 GLU A CA 1
ATOM 875 C C . GLU A 1 106 ? -5.265 6.716 11.501 1.00 91.88 106 GLU A C 1
ATOM 877 O O . GLU A 1 106 ? -4.997 7.843 11.928 1.00 91.88 106 GLU A O 1
ATOM 882 N N . LYS A 1 107 ? -5.299 5.627 12.273 1.00 91.44 107 LYS A N 1
ATOM 883 C CA . LYS A 1 107 ? -4.824 5.580 13.660 1.00 91.44 107 LYS A CA 1
ATOM 884 C C . LYS A 1 107 ? -3.405 5.032 13.746 1.00 91.44 107 LYS A C 1
ATOM 886 O O . LYS A 1 107 ? -2.590 5.578 14.480 1.00 91.44 107 LYS A O 1
ATOM 891 N N . GLN A 1 108 ? -3.150 3.940 13.027 1.00 94.44 108 GLN A N 1
ATOM 892 C CA . GLN A 1 108 ? -1.886 3.216 13.044 1.00 94.44 108 GLN A CA 1
ATOM 893 C C . GLN A 1 108 ? -1.696 2.470 11.720 1.00 94.44 108 GLN A C 1
ATOM 895 O O . GLN A 1 108 ? -2.658 1.986 11.118 1.00 94.44 108 GLN A O 1
ATOM 900 N N . ILE A 1 109 ? -0.441 2.356 11.292 1.00 94.19 109 ILE A N 1
ATOM 901 C CA . ILE A 1 109 ? -0.038 1.581 10.119 1.00 94.19 109 ILE A CA 1
ATOM 902 C C . ILE A 1 109 ? 0.844 0.426 10.568 1.00 94.19 109 ILE A C 1
ATOM 904 O O . ILE A 1 109 ? 1.668 0.563 11.480 1.00 94.19 109 ILE A O 1
ATOM 908 N N . PHE A 1 110 ? 0.678 -0.701 9.893 1.00 92.88 110 PHE A N 1
ATOM 909 C CA . PHE A 1 110 ? 1.432 -1.913 10.103 1.00 92.88 110 PHE A CA 1
ATOM 910 C C . PHE A 1 110 ? 1.944 -2.471 8.781 1.00 92.88 110 PHE A C 1
ATOM 912 O O . PHE A 1 110 ? 1.316 -2.340 7.729 1.00 92.88 110 PHE A O 1
ATOM 919 N N . HIS A 1 111 ? 3.071 -3.159 8.865 1.00 89.50 111 HIS A N 1
ATOM 920 C CA . HIS A 1 111 ? 3.613 -3.977 7.798 1.00 89.50 111 HIS A CA 1
ATOM 921 C C . HIS A 1 111 ? 3.398 -5.442 8.149 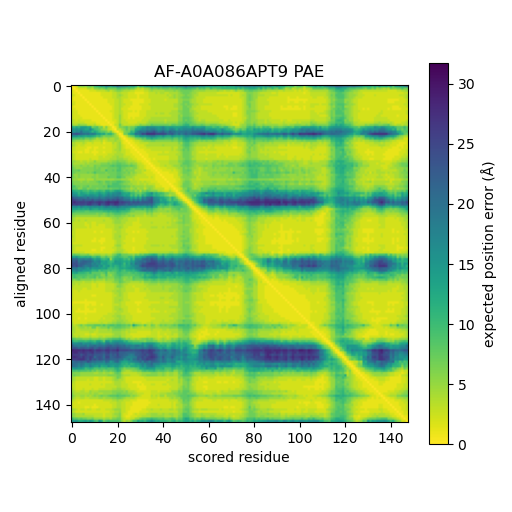1.00 89.50 111 HIS A C 1
ATOM 923 O O . HIS A 1 111 ? 3.776 -5.894 9.233 1.00 89.50 111 HIS A O 1
ATOM 929 N N . PHE A 1 112 ? 2.780 -6.179 7.234 1.00 83.19 112 PHE A N 1
ATOM 930 C CA . PHE A 1 112 ? 2.711 -7.629 7.311 1.00 83.19 112 PHE A CA 1
ATOM 931 C C . PHE A 1 112 ? 3.984 -8.225 6.705 1.00 83.19 112 PHE A C 1
ATOM 933 O O . PHE A 1 112 ? 4.286 -8.004 5.535 1.00 83.19 112 PHE A O 1
ATOM 940 N N . GLN A 1 113 ? 4.726 -8.988 7.507 1.00 70.44 113 GLN A N 1
ATOM 941 C CA . GLN A 1 113 ? 5.936 -9.691 7.085 1.00 70.44 113 GLN A CA 1
ATOM 942 C C . GLN A 1 113 ? 5.845 -11.173 7.443 1.00 70.44 113 GLN A C 1
ATOM 944 O O . GLN A 1 113 ? 5.522 -11.533 8.575 1.00 70.44 113 GLN A O 1
ATOM 949 N N . ASN A 1 114 ? 6.189 -12.054 6.510 1.00 62.53 114 ASN A N 1
ATOM 950 C CA . ASN A 1 114 ? 6.432 -13.459 6.820 1.00 62.53 114 ASN A C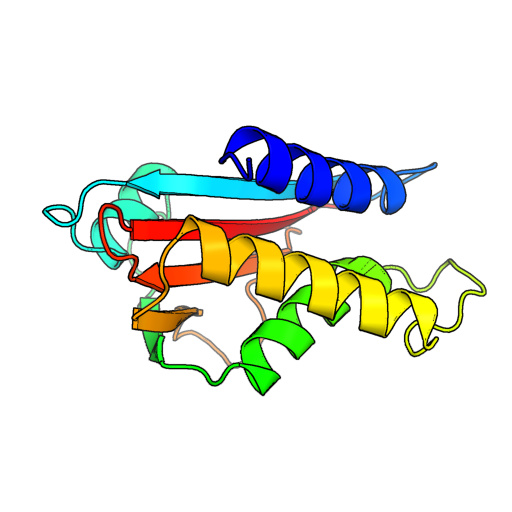A 1
ATOM 951 C C . ASN A 1 114 ? 7.691 -13.621 7.687 1.00 62.53 114 ASN A C 1
ATOM 953 O O . ASN A 1 114 ? 8.752 -13.110 7.336 1.00 62.53 114 ASN A O 1
ATOM 957 N N . VAL A 1 115 ? 7.602 -14.363 8.792 1.00 53.22 115 VAL A N 1
ATOM 958 C CA . VAL A 1 115 ? 8.723 -14.551 9.744 1.00 53.22 115 VAL A CA 1
ATOM 959 C C . VAL A 1 115 ? 9.814 -15.457 9.180 1.00 53.22 115 VAL A C 1
ATOM 961 O O . VAL A 1 115 ? 10.969 -15.404 9.607 1.00 53.22 115 VAL A O 1
ATOM 964 N N . ASN A 1 116 ? 9.490 -16.257 8.161 1.00 46.00 116 ASN A N 1
ATOM 965 C CA . ASN A 1 116 ? 10.475 -17.096 7.495 1.00 46.00 116 ASN A CA 1
ATOM 966 C C . ASN A 1 116 ? 11.337 -16.283 6.516 1.00 46.00 116 ASN A C 1
ATOM 968 O O . ASN A 1 116 ? 11.075 -16.242 5.318 1.00 46.00 116 ASN A O 1
ATOM 972 N N . MET A 1 117 ? 12.444 -15.765 7.058 1.00 44.16 117 MET A N 1
ATOM 973 C CA . MET A 1 117 ? 13.602 -15.155 6.391 1.00 44.16 117 MET A CA 1
ATOM 974 C C . MET A 1 117 ? 13.432 -13.686 6.003 1.00 44.16 117 MET A C 1
ATOM 976 O O . MET A 1 117 ? 12.528 -13.334 5.265 1.00 44.16 117 MET A O 1
ATOM 980 N N . GLY A 1 118 ? 14.393 -12.849 6.417 1.00 40.97 118 GLY A N 1
ATOM 981 C CA . GLY A 1 118 ? 14.541 -11.429 6.061 1.00 40.97 118 GLY A CA 1
ATOM 982 C C . GLY A 1 118 ? 14.772 -11.150 4.567 1.00 40.97 118 GLY A C 1
ATOM 983 O O . GLY A 1 118 ? 15.748 -10.505 4.185 1.00 40.97 118 GLY A O 1
ATOM 984 N N . ARG A 1 119 ? 13.885 -11.650 3.709 1.00 41.31 119 ARG A N 1
ATOM 985 C CA . ARG A 1 119 ? 13.774 -11.397 2.277 1.00 41.31 119 ARG A CA 1
ATOM 986 C C . ARG A 1 119 ? 12.297 -11.155 1.988 1.00 41.31 119 ARG A C 1
ATOM 988 O O . ARG A 1 119 ? 11.441 -11.858 2.506 1.00 41.31 119 ARG A O 1
ATOM 995 N N . HIS A 1 120 ? 12.024 -10.134 1.183 1.00 48.94 120 HIS A N 1
ATOM 996 C CA . HIS A 1 120 ? 10.673 -9.812 0.728 1.00 48.94 120 HIS A CA 1
ATOM 997 C C . HIS A 1 120 ? 10.048 -11.066 0.103 1.00 48.94 120 HIS A C 1
ATOM 999 O O . HIS A 1 120 ? 10.768 -11.859 -0.511 1.00 48.94 120 HIS A O 1
ATOM 1005 N N . GLU A 1 121 ? 8.755 -11.281 0.335 1.00 58.28 121 GLU A N 1
ATOM 1006 C CA . GLU A 1 121 ? 8.094 -12.548 0.038 1.00 58.28 121 GLU A CA 1
ATOM 1007 C C . GLU A 1 121 ? 8.174 -12.879 -1.453 1.00 58.28 121 GLU A C 1
ATOM 1009 O O . GLU A 1 121 ? 7.466 -12.290 -2.259 1.00 58.28 121 GLU A O 1
ATOM 1014 N N . TYR A 1 122 ? 9.030 -13.844 -1.794 1.00 51.66 122 TYR A N 1
ATOM 1015 C CA . TYR A 1 122 ? 9.114 -14.444 -3.118 1.00 51.66 122 TYR A CA 1
ATOM 1016 C C . TYR A 1 122 ? 8.468 -15.827 -3.056 1.00 51.66 122 TYR A C 1
ATOM 1018 O O . TYR A 1 122 ? 9.045 -16.769 -2.502 1.00 51.66 122 TYR A O 1
ATOM 1026 N N . GLN A 1 123 ? 7.254 -15.961 -3.582 1.00 55.84 123 GLN A N 1
ATOM 1027 C CA . GLN A 1 123 ? 6.586 -17.256 -3.724 1.00 55.84 123 GLN A CA 1
ATOM 1028 C C . GLN A 1 123 ? 6.354 -17.538 -5.200 1.00 55.84 123 GLN A C 1
ATOM 1030 O O . GLN A 1 123 ? 5.713 -16.749 -5.880 1.00 55.84 123 GLN A O 1
ATOM 1035 N N . LEU A 1 124 ? 6.861 -18.674 -5.691 1.00 59.22 124 LEU A N 1
ATOM 1036 C CA . LEU A 1 124 ? 6.594 -19.157 -7.054 1.00 59.22 124 LEU A CA 1
ATOM 1037 C C . LEU A 1 124 ? 6.910 -18.143 -8.175 1.00 59.22 124 LEU A C 1
ATOM 1039 O O . LEU A 1 124 ? 6.253 -18.171 -9.207 1.00 59.22 124 LEU A O 1
ATOM 1043 N N . GLY A 1 125 ? 7.896 -17.256 -7.999 1.00 63.56 125 GLY A N 1
ATOM 1044 C CA . GLY A 1 125 ? 8.186 -16.216 -8.998 1.00 63.56 125 GLY A CA 1
ATOM 1045 C C . GLY A 1 125 ? 7.626 -14.835 -8.677 1.00 63.56 125 GLY A C 1
ATOM 1046 O O . GLY A 1 125 ? 7.939 -13.889 -9.392 1.00 63.56 125 GLY A O 1
ATOM 1047 N N . ILE A 1 126 ? 6.833 -14.714 -7.611 1.00 70.81 126 ILE A N 1
ATOM 1048 C CA . ILE A 1 126 ? 6.032 -13.527 -7.335 1.00 70.81 126 ILE A CA 1
ATOM 1049 C C . ILE A 1 126 ? 6.529 -12.827 -6.078 1.00 70.81 126 ILE A C 1
ATOM 1051 O O . ILE A 1 126 ? 6.604 -13.437 -5.010 1.00 70.81 126 ILE A O 1
ATOM 1055 N N . ASP A 1 127 ? 6.837 -11.543 -6.223 1.00 79.38 127 ASP A N 1
ATOM 1056 C CA . ASP A 1 127 ? 7.102 -10.628 -5.123 1.00 79.38 127 ASP A CA 1
ATOM 1057 C C . ASP A 1 127 ? 5.786 -10.092 -4.552 1.00 79.38 127 ASP A C 1
ATOM 1059 O O . ASP A 1 127 ? 4.997 -9.528 -5.309 1.00 79.38 127 ASP A O 1
ATOM 1063 N N . TYR A 1 128 ? 5.587 -10.190 -3.235 1.00 82.12 128 TYR A N 1
ATOM 1064 C CA . TYR A 1 128 ? 4.423 -9.626 -2.539 1.00 82.12 128 TYR A CA 1
ATOM 1065 C C . TYR A 1 128 ? 4.806 -8.672 -1.410 1.00 82.12 128 TYR A C 1
ATOM 1067 O O . TYR A 1 128 ? 5.875 -8.794 -0.804 1.00 82.12 128 TYR A O 1
ATOM 1075 N N . ASP A 1 129 ? 3.911 -7.730 -1.119 1.00 87.00 129 ASP A N 1
ATOM 1076 C CA . ASP A 1 129 ? 4.000 -6.839 0.034 1.00 87.00 129 ASP A CA 1
ATOM 1077 C C . ASP A 1 129 ? 2.610 -6.370 0.480 1.00 87.00 129 ASP A C 1
ATOM 1079 O O . ASP A 1 129 ? 1.711 -6.204 -0.347 1.00 87.00 129 ASP A O 1
ATOM 1083 N N . TYR A 1 130 ? 2.440 -6.154 1.783 1.00 88.88 130 TYR A N 1
ATOM 1084 C CA . TYR A 1 130 ? 1.139 -5.947 2.412 1.00 88.88 130 TYR A CA 1
ATOM 1085 C C . TYR A 1 130 ? 1.220 -4.900 3.524 1.00 88.88 130 TYR A C 1
ATOM 1087 O O . TYR A 1 130 ? 1.895 -5.087 4.538 1.00 88.88 130 TYR A O 1
ATOM 1095 N N . LEU A 1 131 ? 0.480 -3.808 3.366 1.00 92.25 131 LEU A N 1
ATOM 1096 C CA . LEU A 1 131 ? 0.395 -2.727 4.343 1.00 92.25 131 LEU A CA 1
ATOM 1097 C C . LEU A 1 131 ? -1.009 -2.692 4.928 1.00 92.25 131 LEU A C 1
ATOM 1099 O O . LEU A 1 131 ? -1.994 -2.602 4.197 1.00 92.25 131 LEU A O 1
ATOM 1103 N N . TYR A 1 132 ? -1.098 -2.738 6.249 1.00 92.69 132 TYR A N 1
ATOM 1104 C CA . TYR A 1 132 ? -2.356 -2.667 6.972 1.00 92.69 132 TYR A CA 1
ATOM 1105 C C . TYR A 1 132 ? -2.513 -1.325 7.658 1.00 92.69 132 TYR A C 1
ATOM 1107 O O . TYR A 1 132 ? -1.595 -0.819 8.296 1.00 92.69 132 TYR A O 1
ATOM 1115 N N . ILE A 1 133 ? -3.696 -0.750 7.503 1.00 95.19 133 ILE A N 1
ATOM 1116 C CA . ILE A 1 133 ? -4.058 0.548 8.039 1.00 95.19 133 ILE A CA 1
ATOM 1117 C C . ILE A 1 133 ? -5.262 0.346 8.939 1.00 95.19 133 ILE A C 1
ATOM 1119 O O . ILE A 1 133 ? -6.357 0.000 8.481 1.00 95.19 133 ILE A O 1
ATOM 1123 N N . GLU A 1 134 ? -5.056 0.613 10.219 1.00 95.00 134 GLU A N 1
ATOM 1124 C CA . GLU A 1 134 ? -6.138 0.703 11.179 1.00 95.00 134 GLU A CA 1
ATOM 1125 C C . GLU A 1 134 ? -6.828 2.059 11.003 1.00 95.00 134 GLU A C 1
ATOM 1127 O O . GLU A 1 134 ? -6.287 3.116 11.351 1.00 95.00 134 GLU A O 1
ATOM 1132 N N . GLY A 1 135 ? -8.016 2.044 10.403 1.00 93.50 135 GLY A N 1
ATOM 1133 C CA . GLY A 1 135 ? -8.808 3.245 10.166 1.00 93.50 135 GLY A CA 1
ATOM 1134 C C . GLY A 1 135 ? -9.814 3.527 11.279 1.00 93.50 135 GLY A C 1
ATOM 1135 O O . GLY A 1 135 ? -9.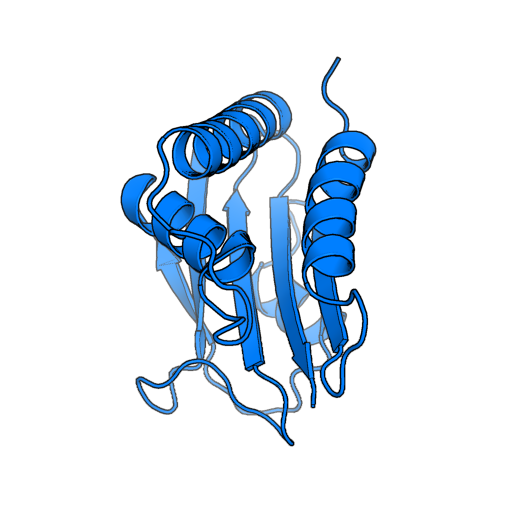999 2.764 12.233 1.00 93.50 135 GLY A O 1
ATOM 1136 N N . LYS A 1 136 ? -10.504 4.663 11.165 1.00 92.88 136 LYS A N 1
ATOM 1137 C CA . LYS A 1 136 ? -11.537 5.044 12.139 1.00 92.88 136 LYS A CA 1
ATOM 1138 C C . LYS A 1 136 ? -12.812 4.214 12.013 1.00 92.88 136 LYS A C 1
ATOM 1140 O O . LYS A 1 136 ? -13.372 3.855 13.043 1.00 92.88 136 LYS A O 1
ATOM 1145 N N . GLU A 1 137 ? -13.265 3.965 10.787 1.00 90.75 137 GLU A N 1
ATOM 1146 C CA . GLU A 1 137 ? -14.539 3.281 10.502 1.00 90.75 137 GLU A CA 1
ATOM 1147 C C . GLU A 1 137 ? -14.343 1.848 10.011 1.00 90.75 137 GLU A C 1
ATOM 1149 O O . GLU A 1 137 ? -15.095 0.965 10.394 1.00 90.75 137 GLU A O 1
ATOM 1154 N N . ASN A 1 138 ? -13.323 1.628 9.182 1.00 94.00 138 ASN A N 1
ATOM 1155 C CA . ASN A 1 138 ? -12.946 0.320 8.662 1.00 94.00 138 ASN A CA 1
ATOM 1156 C C . ASN A 1 138 ? -11.438 0.142 8.786 1.00 94.00 138 ASN A C 1
ATOM 1158 O O . ASN A 1 138 ? -10.695 1.104 9.005 1.00 94.00 138 ASN A O 1
ATOM 1162 N N . ASN A 1 139 ? -11.003 -1.096 8.642 1.00 94.75 139 ASN A N 1
ATOM 1163 C CA . ASN A 1 139 ? -9.618 -1.444 8.427 1.00 94.75 139 ASN A CA 1
ATOM 1164 C C . ASN A 1 139 ? -9.350 -1.535 6.929 1.00 94.75 139 ASN A C 1
ATOM 1166 O O . ASN A 1 139 ? -10.257 -1.796 6.137 1.00 94.75 139 ASN A O 1
ATOM 1170 N N . PHE A 1 140 ? -8.104 -1.294 6.537 1.00 94.88 140 PHE A N 1
ATOM 1171 C CA . PHE A 1 140 ? -7.720 -1.326 5.135 1.00 94.88 140 PHE A CA 1
ATOM 1172 C C . PHE A 1 140 ? -6.449 -2.121 4.955 1.00 94.88 140 PHE A C 1
ATOM 1174 O O . PHE A 1 140 ? -5.512 -2.006 5.742 1.00 94.88 140 PHE A O 1
ATOM 1181 N N . LEU A 1 141 ? -6.408 -2.893 3.884 1.00 93.25 141 LEU A N 1
ATOM 1182 C CA . LEU A 1 141 ? -5.212 -3.573 3.447 1.00 93.25 141 LEU A CA 1
ATOM 1183 C C . LEU A 1 141 ? -4.855 -3.076 2.056 1.00 93.25 141 LEU A C 1
ATOM 1185 O O . LEU A 1 141 ? -5.670 -3.169 1.143 1.00 93.25 141 LEU A O 1
ATOM 1189 N N . ILE A 1 142 ? -3.633 -2.585 1.906 1.00 93.94 142 ILE A N 1
ATOM 1190 C CA . ILE A 1 142 ? -3.017 -2.328 0.611 1.00 93.94 142 ILE A CA 1
ATOM 1191 C C . ILE A 1 142 ? -2.109 -3.509 0.305 1.00 93.94 142 ILE A C 1
ATOM 1193 O O . ILE A 1 142 ? -1.283 -3.876 1.143 1.00 93.94 142 ILE A O 1
ATOM 1197 N N . TYR A 1 143 ? -2.239 -4.084 -0.883 1.00 90.00 143 TYR A N 1
ATOM 1198 C CA . TYR A 1 143 ? -1.344 -5.135 -1.341 1.00 90.00 143 TYR A CA 1
ATOM 1199 C C . TYR A 1 143 ? -0.672 -4.758 -2.652 1.00 90.00 143 TYR A C 1
ATOM 1201 O O . TYR A 1 143 ? -1.222 -4.035 -3.486 1.00 90.00 143 TYR A O 1
ATOM 1209 N N . PHE A 1 144 ? 0.531 -5.288 -2.817 1.00 89.25 144 PHE A N 1
ATOM 1210 C CA . PHE A 1 144 ? 1.332 -5.146 -4.015 1.00 89.25 144 PHE A CA 1
ATOM 1211 C C . PHE A 1 144 ? 1.810 -6.520 -4.446 1.00 89.25 144 PHE A C 1
ATOM 1213 O O . PHE A 1 144 ? 2.300 -7.291 -3.616 1.00 89.25 144 PHE A O 1
ATOM 1220 N N . ASN A 1 145 ? 1.708 -6.817 -5.737 1.00 86.94 145 ASN A N 1
ATOM 1221 C CA . ASN A 1 145 ? 2.366 -7.972 -6.319 1.00 86.94 145 ASN A CA 1
ATOM 1222 C C . ASN A 1 145 ? 3.131 -7.616 -7.602 1.00 86.94 145 ASN A C 1
ATOM 1224 O O . ASN A 1 145 ? 2.812 -6.645 -8.293 1.00 86.94 145 ASN A O 1
ATOM 1228 N N . ALA A 1 146 ? 4.179 -8.390 -7.883 1.00 84.25 146 ALA A N 1
ATOM 1229 C CA . ALA A 1 146 ? 4.880 -8.394 -9.162 1.00 84.25 146 ALA A CA 1
ATOM 1230 C C . ALA A 1 146 ? 5.240 -9.832 -9.542 1.00 84.25 146 ALA A C 1
ATOM 1232 O O . ALA A 1 146 ? 5.989 -10.495 -8.824 1.00 84.25 146 ALA A O 1
ATOM 1233 N N . GLN A 1 147 ? 4.704 -10.305 -10.663 1.00 81.19 147 GLN A N 1
ATOM 1234 C CA . GLN A 1 147 ? 4.895 -11.658 -11.203 1.00 81.19 147 GLN A CA 1
ATOM 1235 C C . GLN A 1 147 ? 5.723 -11.569 -12.482 1.00 81.19 147 GLN A C 1
ATOM 1237 O O . GLN A 1 147 ? 5.533 -10.604 -13.208 1.00 81.19 147 GLN A O 1
ATOM 1242 N N . GLY A 1 148 ? 6.604 -12.522 -12.787 1.00 71.31 148 GLY A N 1
ATOM 1243 C CA . GLY A 1 148 ? 7.358 -12.559 -14.052 1.00 71.31 148 GLY A CA 1
ATOM 1244 C C . GLY A 1 148 ? 7.540 -13.951 -14.616 1.00 71.31 148 GLY A C 1
ATOM 1245 O O . GLY A 1 148 ? 7.073 -14.909 -13.961 1.00 71.31 148 GLY A O 1
#